Protein AF-A0AAV6L9L2-F1 (afdb_monomer_lite)

Radius of gyration: 14.39 Å; chains: 1; bounding box: 32×15×44 Å

Sequence (61 aa):
MGLSSVTTVNEAIKFCIFDLKRGQHEGQELDKILFFFPSDLPFSAQLSVIGLSEGLITFTR

pLDDT: mean 87.33, std 16.98, range [47.78, 97.94]

Foldseek 3Di:
DDDPPPPDPDPPDKDFDFDPVWQPDPPGLCRRTPDIPPPPDDPVVVSVVVVVVVVVVVVVD

InterPro domains:
  IPR013176 Vacuolar fusion protein Ccz1 [PTHR13056] (4-61)
  IPR043987 CCZ1/INTU/HSP4, first Longin domain [PF19031] (15-61)

Structure (mmCIF, N/CA/C/O backbone):
data_AF-A0AAV6L9L2-F1
#
_entry.id   AF-A0AAV6L9L2-F1
#
loop_
_atom_site.group_PDB
_atom_site.id
_atom_site.type_symbol
_atom_site.label_atom_id
_atom_site.label_alt_id
_atom_site.label_comp_id
_atom_site.label_asym_id
_atom_site.label_entity_id
_atom_site.label_seq_id
_atom_site.pdbx_PDB_ins_code
_atom_site.Cartn_x
_atom_site.Cartn_y
_atom_site.Cartn_z
_atom_site.occupancy
_atom_site.B_iso_or_equiv
_atom_site.auth_seq_id
_atom_site.auth_comp_id
_atom_site.auth_asym_id
_atom_site.auth_atom_id
_atom_site.pdbx_PDB_model_num
ATOM 1 N N . MET A 1 1 ? 16.913 -6.435 -32.042 1.00 49.91 1 MET A N 1
ATOM 2 C CA . MET A 1 1 ? 16.315 -5.099 -32.253 1.00 49.91 1 MET A CA 1
ATOM 3 C C . MET A 1 1 ? 14.825 -5.288 -32.460 1.00 49.91 1 MET A C 1
ATOM 5 O O . MET A 1 1 ? 14.473 -6.064 -33.335 1.00 49.91 1 MET A O 1
ATOM 9 N N . GLY A 1 2 ? 13.990 -4.640 -31.643 1.00 51.00 2 GLY A N 1
ATOM 10 C CA . GLY A 1 2 ? 12.531 -4.644 -31.808 1.00 51.00 2 GLY A CA 1
ATOM 11 C C . GLY A 1 2 ? 11.744 -5.161 -30.603 1.00 51.00 2 GLY A C 1
ATOM 12 O O . GLY A 1 2 ? 11.009 -6.128 -30.738 1.00 51.00 2 GLY A O 1
ATOM 1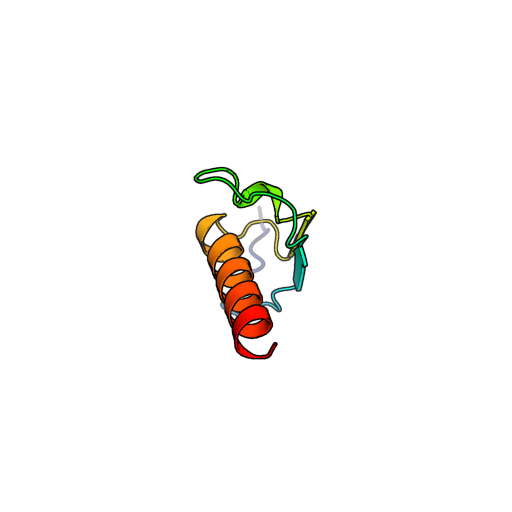3 N N . LEU A 1 3 ? 11.872 -4.518 -29.439 1.00 52.09 3 LEU A N 1
ATOM 14 C CA . LEU A 1 3 ? 10.814 -4.537 -28.423 1.00 52.09 3 LEU A CA 1
ATOM 15 C C . LEU A 1 3 ? 10.477 -3.090 -28.081 1.00 52.09 3 LEU A C 1
ATOM 17 O O . LEU A 1 3 ? 11.023 -2.502 -27.155 1.00 52.09 3 LEU A O 1
ATOM 21 N N . SER A 1 4 ? 9.581 -2.524 -28.877 1.00 47.84 4 SER A N 1
ATOM 22 C CA . SER A 1 4 ? 8.910 -1.271 -28.558 1.00 47.84 4 SER A CA 1
ATOM 23 C C . SER A 1 4 ? 7.414 -1.553 -28.603 1.00 47.84 4 SER A C 1
ATOM 25 O O . SER A 1 4 ? 6.699 -1.089 -29.487 1.00 47.84 4 SER A O 1
ATOM 27 N N . SER A 1 5 ? 6.924 -2.364 -27.664 1.00 54.56 5 SER A N 1
ATOM 28 C CA . SER A 1 5 ? 5.527 -2.233 -27.268 1.00 54.56 5 SER A CA 1
ATOM 29 C C . SER A 1 5 ? 5.431 -0.901 -26.538 1.00 54.56 5 SER A C 1
ATOM 31 O O . SER A 1 5 ? 5.708 -0.806 -25.345 1.00 54.56 5 SER A O 1
ATOM 33 N N . VAL A 1 6 ? 5.127 0.147 -27.298 1.00 52.72 6 VAL A N 1
ATOM 34 C CA . VAL A 1 6 ? 4.621 1.405 -26.767 1.00 52.72 6 VAL A CA 1
ATOM 35 C C . VAL A 1 6 ? 3.323 1.051 -26.051 1.00 52.72 6 VAL A C 1
ATOM 37 O O . VAL A 1 6 ? 2.259 0.994 -26.662 1.00 52.72 6 VAL A O 1
ATOM 40 N N . THR A 1 7 ? 3.403 0.752 -24.758 1.00 51.50 7 THR A N 1
ATOM 41 C CA . THR A 1 7 ? 2.253 0.877 -23.877 1.00 51.50 7 THR A CA 1
ATOM 42 C C . THR A 1 7 ? 1.988 2.370 -23.795 1.00 51.50 7 THR A C 1
ATOM 44 O O . THR A 1 7 ? 2.615 3.114 -23.046 1.00 51.50 7 THR A O 1
ATOM 47 N N . THR A 1 8 ? 1.092 2.808 -24.676 1.00 47.78 8 THR A N 1
ATOM 48 C CA . THR A 1 8 ? 0.233 3.977 -24.510 1.00 47.78 8 THR A CA 1
ATOM 49 C C . THR A 1 8 ? 0.021 4.275 -23.033 1.00 47.78 8 THR A C 1
ATOM 51 O O . THR A 1 8 ? -0.202 3.335 -22.267 1.00 47.78 8 THR A O 1
ATOM 54 N N . VAL A 1 9 ? 0.051 5.562 -22.674 1.00 51.69 9 VAL A N 1
ATOM 55 C CA . VAL A 1 9 ? -0.419 6.125 -21.400 1.00 51.69 9 VAL A CA 1
ATOM 56 C C . VAL A 1 9 ? -1.879 5.708 -21.202 1.00 51.69 9 VAL A C 1
ATOM 58 O O . VAL A 1 9 ? -2.813 6.445 -21.481 1.00 51.69 9 VAL A O 1
ATOM 61 N N . ASN A 1 10 ? -2.073 4.449 -20.848 1.00 53.31 10 ASN A N 1
ATOM 62 C CA . ASN A 1 10 ? -3.326 3.866 -20.453 1.00 53.31 10 ASN A CA 1
ATOM 63 C C . ASN A 1 10 ? -3.346 4.078 -18.948 1.00 53.31 10 ASN A C 1
ATOM 65 O O . ASN A 1 10 ? -2.315 3.896 -18.292 1.00 53.31 10 ASN A O 1
ATOM 69 N N . GLU A 1 11 ? -4.480 4.488 -18.401 1.00 63.22 11 GLU A N 1
ATOM 70 C CA . GLU A 1 11 ? -4.733 4.412 -16.969 1.00 63.22 11 GLU A CA 1
ATOM 71 C C . GLU A 1 11 ? -4.688 2.928 -16.588 1.00 63.22 11 GLU A C 1
ATOM 73 O O . GLU A 1 11 ? -5.704 2.245 -16.495 1.00 63.22 11 GLU A O 1
ATOM 78 N N . ALA A 1 12 ? -3.478 2.379 -16.495 1.00 69.62 12 ALA A N 1
ATOM 79 C CA . ALA A 1 12 ? -3.260 0.978 -16.240 1.00 69.62 12 ALA A CA 1
ATOM 80 C C . ALA A 1 12 ? -3.905 0.699 -14.892 1.00 69.62 12 ALA A C 1
ATOM 82 O O . ALA A 1 12 ? -3.628 1.400 -13.913 1.00 69.62 12 ALA A O 1
ATOM 83 N N . ILE A 1 13 ? -4.804 -0.285 -14.878 1.00 87.38 13 ILE A N 1
ATOM 84 C CA . ILE A 1 13 ? -5.493 -0.719 -13.669 1.00 87.38 13 ILE A CA 1
ATOM 85 C C . ILE A 1 13 ? -4.439 -0.895 -12.579 1.00 87.38 13 ILE A C 1
ATOM 87 O O . ILE A 1 13 ? -3.527 -1.714 -12.710 1.00 87.38 13 ILE A O 1
ATOM 91 N N . LYS A 1 14 ? -4.565 -0.099 -11.516 1.00 92.62 14 LYS A N 1
ATOM 92 C CA . LYS A 1 14 ? -3.715 -0.209 -10.338 1.00 92.62 14 LYS A CA 1
ATOM 93 C C . LYS A 1 14 ? -4.353 -1.229 -9.418 1.00 92.62 14 LYS A C 1
ATOM 95 O O . LYS A 1 14 ? -5.444 -1.003 -8.901 1.00 92.62 14 LYS A O 1
ATOM 100 N N . PHE A 1 15 ? -3.678 -2.352 -9.238 1.00 93.75 15 PHE A N 1
ATOM 101 C CA . PHE A 1 15 ? -4.110 -3.401 -8.327 1.00 93.75 15 PHE A CA 1
ATOM 102 C C . PHE A 1 15 ? -3.070 -3.545 -7.224 1.00 93.75 15 PHE A C 1
ATOM 104 O O . PHE A 1 15 ? -1.881 -3.682 -7.502 1.00 93.75 15 PHE A O 1
ATOM 111 N N . CYS A 1 16 ? -3.506 -3.503 -5.969 1.00 96.12 16 CYS A N 1
ATOM 112 C CA . CYS A 1 16 ? -2.611 -3.603 -4.826 1.00 96.12 16 CYS A CA 1
ATOM 113 C C . CYS A 1 16 ? -3.203 -4.489 -3.732 1.00 96.12 16 CYS A C 1
ATOM 115 O O . CYS A 1 16 ? -4.419 -4.562 -3.554 1.00 96.12 16 CYS A O 1
ATOM 117 N N . ILE A 1 17 ? -2.318 -5.158 -2.999 1.00 97.94 17 ILE A N 1
ATOM 118 C CA . ILE A 1 17 ? -2.628 -5.865 -1.760 1.00 97.94 17 ILE A CA 1
ATOM 119 C C . ILE A 1 17 ? -1.756 -5.222 -0.691 1.00 97.94 17 ILE A C 1
ATOM 121 O O . ILE A 1 17 ? -0.532 -5.176 -0.832 1.00 97.94 17 ILE A O 1
ATOM 125 N N . PHE A 1 18 ? -2.378 -4.713 0.365 1.00 97.69 18 PHE A N 1
ATOM 126 C CA . PHE A 1 18 ? -1.680 -4.033 1.446 1.00 97.69 18 PHE A CA 1
ATOM 127 C C . PHE A 1 18 ? -2.272 -4.398 2.807 1.00 97.69 18 PHE A C 1
ATOM 129 O O . PHE A 1 18 ? -3.426 -4.815 2.907 1.00 97.69 18 PHE A O 1
ATOM 136 N N . ASP A 1 19 ? -1.461 -4.255 3.851 1.00 97.69 19 ASP A N 1
ATOM 137 C CA . ASP A 1 19 ? -1.826 -4.536 5.238 1.00 97.69 19 ASP A CA 1
ATOM 138 C C . ASP A 1 19 ? -1.751 -3.251 6.070 1.00 97.69 19 ASP A C 1
ATOM 140 O O . ASP A 1 19 ? -0.675 -2.690 6.283 1.00 97.69 19 ASP A O 1
ATOM 144 N N . LEU A 1 20 ? -2.907 -2.811 6.576 1.00 95.56 20 LEU A N 1
ATOM 145 C CA . LEU A 1 20 ? -3.043 -1.605 7.398 1.00 95.56 20 LEU A CA 1
ATOM 146 C C . LEU A 1 20 ? -2.281 -1.673 8.726 1.00 95.56 20 LEU A C 1
ATOM 148 O O . LEU A 1 20 ? -2.120 -0.642 9.367 1.00 95.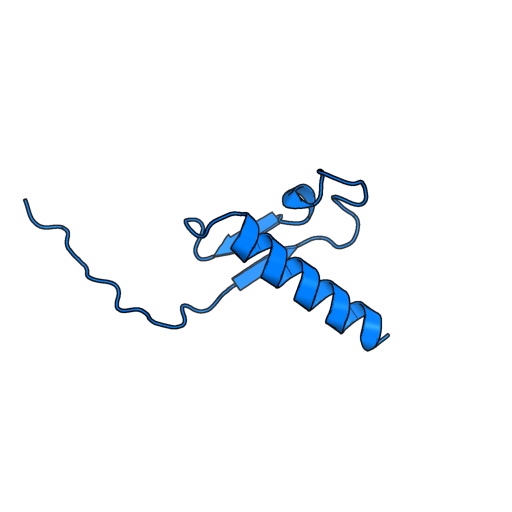56 20 LEU A O 1
ATOM 152 N N . LYS A 1 21 ? -1.839 -2.852 9.176 1.00 96.00 21 LYS A N 1
ATOM 153 C CA . LYS A 1 21 ? -1.119 -3.012 10.449 1.00 96.00 21 LYS A CA 1
ATOM 154 C C . LYS A 1 21 ? 0.401 -2.933 10.311 1.00 96.00 21 LYS A C 1
ATOM 156 O O . LYS A 1 21 ? 1.090 -2.880 11.326 1.00 96.00 21 LYS A O 1
ATOM 161 N N . ARG A 1 22 ? 0.937 -2.948 9.090 1.00 97.62 22 ARG A N 1
ATOM 162 C CA . ARG A 1 22 ? 2.382 -2.846 8.822 1.00 97.62 22 ARG A CA 1
ATOM 163 C C . ARG A 1 22 ? 2.796 -1.392 8.620 1.00 97.62 22 ARG A C 1
ATOM 165 O O . ARG A 1 22 ? 1.932 -0.528 8.501 1.00 97.62 22 ARG A O 1
ATOM 172 N N . GLY A 1 23 ? 4.101 -1.120 8.609 1.00 96.38 23 GLY A N 1
ATOM 173 C CA . GLY A 1 23 ? 4.639 0.188 8.224 1.00 96.38 23 GLY A CA 1
ATOM 174 C C . GLY A 1 23 ? 4.034 1.381 8.968 1.00 96.38 23 GLY A C 1
ATOM 175 O O . GLY A 1 23 ? 3.679 2.374 8.343 1.00 96.38 23 GLY A O 1
ATOM 176 N N . GLN A 1 24 ? 3.809 1.244 10.279 1.00 96.00 24 GLN A N 1
ATOM 177 C CA . GLN A 1 24 ? 3.123 2.256 11.101 1.00 96.00 24 GLN A CA 1
ATOM 178 C C . GLN A 1 24 ? 4.044 3.386 11.568 1.00 96.00 24 GLN A C 1
ATOM 180 O O . GLN A 1 24 ? 3.569 4.388 12.097 1.00 96.00 24 GLN A O 1
ATOM 185 N N . HIS A 1 25 ? 5.353 3.210 11.415 1.00 96.56 25 HIS A N 1
ATOM 186 C CA . HIS A 1 25 ? 6.342 4.211 11.783 1.00 96.56 25 HIS A CA 1
ATOM 187 C C . HIS A 1 25 ? 6.848 4.935 10.541 1.00 96.56 25 HIS A C 1
ATOM 189 O O . HIS A 1 25 ? 6.889 4.362 9.451 1.00 96.56 25 HIS A O 1
ATOM 195 N N . GLU A 1 26 ? 7.264 6.182 10.740 1.00 94.38 26 GLU A N 1
ATOM 196 C CA . GLU A 1 26 ? 7.817 7.026 9.687 1.00 94.38 26 GLU A CA 1
ATOM 197 C C . GLU A 1 26 ? 8.989 6.329 8.980 1.00 94.38 26 GLU A C 1
ATOM 199 O O . GLU A 1 26 ? 9.917 5.821 9.619 1.00 94.38 26 GLU A O 1
ATOM 204 N N . GLY A 1 27 ? 8.923 6.280 7.650 1.00 95.31 27 GLY A N 1
ATOM 205 C CA . GLY A 1 27 ? 9.922 5.638 6.796 1.00 95.31 27 GLY A CA 1
ATOM 206 C C . GLY A 1 27 ? 9.726 4.131 6.594 1.00 95.31 27 GLY A C 1
ATOM 207 O O . GLY A 1 27 ? 10.529 3.515 5.893 1.00 95.31 27 GLY A O 1
ATOM 208 N N . GLN A 1 28 ? 8.688 3.524 7.181 1.00 97.19 28 GLN A N 1
ATOM 209 C CA . GLN A 1 28 ? 8.355 2.100 7.020 1.00 97.19 28 GLN A CA 1
ATOM 210 C C . GLN A 1 28 ? 7.115 1.867 6.147 1.00 97.19 28 GLN A C 1
ATOM 212 O O . GLN A 1 28 ? 6.624 0.746 6.048 1.00 97.19 28 GLN A O 1
ATOM 217 N N . GLU A 1 29 ? 6.577 2.893 5.494 1.00 96.25 29 GLU A N 1
ATOM 218 C CA . GLU A 1 29 ? 5.287 2.829 4.801 1.00 96.25 29 GLU A CA 1
ATOM 219 C C . GLU A 1 29 ? 5.283 1.796 3.665 1.00 96.25 29 GLU A C 1
ATOM 221 O O . GLU A 1 29 ? 4.242 1.217 3.358 1.00 96.25 29 GLU A O 1
ATOM 226 N N . LEU A 1 30 ? 6.447 1.509 3.071 1.00 96.50 30 LEU A N 1
ATOM 227 C CA . LEU A 1 30 ? 6.592 0.465 2.053 1.00 96.50 30 LEU A CA 1
ATOM 228 C C . LEU A 1 30 ? 6.286 -0.936 2.582 1.00 96.50 30 LEU A C 1
ATOM 230 O O . LEU A 1 30 ? 5.770 -1.757 1.827 1.00 96.50 30 LEU A O 1
ATOM 234 N N . ASP A 1 31 ? 6.498 -1.191 3.874 1.00 97.81 31 ASP A N 1
ATOM 235 C CA . ASP A 1 31 ? 6.185 -2.481 4.494 1.00 97.81 31 ASP A CA 1
ATOM 236 C C . ASP A 1 31 ? 4.673 -2.769 4.502 1.00 97.81 31 ASP A C 1
ATOM 238 O O . ASP A 1 31 ? 4.265 -3.920 4.700 1.00 97.81 31 ASP A O 1
ATOM 242 N N . LYS A 1 32 ? 3.824 -1.751 4.268 1.00 97.75 32 LYS A N 1
ATOM 243 C CA . LYS A 1 32 ? 2.378 -1.928 4.055 1.00 97.75 32 LYS A CA 1
ATOM 244 C C . LYS A 1 32 ? 2.074 -2.681 2.765 1.00 97.75 32 LYS A C 1
ATOM 246 O O . LYS A 1 32 ? 1.055 -3.365 2.710 1.00 97.75 32 LYS A O 1
ATOM 251 N N . ILE A 1 33 ? 2.909 -2.567 1.734 1.00 97.56 33 ILE A N 1
ATOM 252 C CA . ILE A 1 33 ? 2.635 -3.108 0.399 1.00 97.56 33 ILE A CA 1
ATOM 253 C C . ILE A 1 33 ? 3.077 -4.571 0.339 1.00 97.56 33 ILE A C 1
ATOM 255 O O . ILE A 1 33 ? 4.263 -4.883 0.380 1.00 97.56 33 ILE A O 1
ATOM 259 N N . LEU A 1 34 ? 2.114 -5.482 0.194 1.00 97.75 34 LEU A N 1
ATOM 260 C CA . LEU A 1 34 ? 2.375 -6.908 -0.022 1.00 97.75 34 LEU A CA 1
ATOM 261 C C . LEU A 1 34 ? 2.495 -7.240 -1.515 1.00 97.75 34 LEU A C 1
ATOM 263 O O . LEU A 1 34 ? 3.207 -8.168 -1.891 1.00 97.75 34 LEU A O 1
ATOM 267 N N . PHE A 1 35 ? 1.785 -6.491 -2.364 1.00 97.50 35 PHE A N 1
ATOM 268 C CA . PHE A 1 35 ? 1.829 -6.610 -3.818 1.00 97.50 35 PHE A CA 1
ATOM 269 C C . PHE A 1 35 ? 1.347 -5.317 -4.485 1.00 97.50 35 PHE A C 1
ATOM 271 O O . PHE A 1 35 ? 0.383 -4.705 -4.019 1.00 97.50 35 PHE A O 1
ATO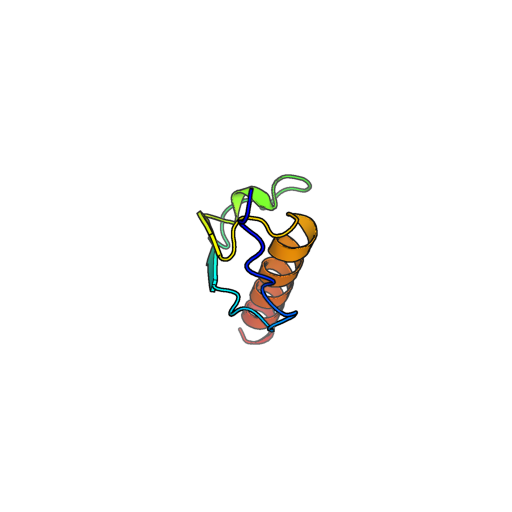M 278 N N . PHE A 1 36 ? 1.959 -4.945 -5.612 1.00 96.81 36 PHE A N 1
ATOM 279 C CA . PHE A 1 36 ? 1.504 -3.835 -6.446 1.00 96.81 36 PHE A CA 1
ATOM 280 C C . PHE A 1 36 ? 1.668 -4.165 -7.932 1.00 96.81 36 PHE A C 1
ATOM 282 O O . PHE A 1 36 ? 2.729 -4.615 -8.366 1.00 96.81 36 PHE A O 1
ATOM 289 N N . PHE A 1 37 ? 0.623 -3.911 -8.715 1.00 94.81 37 PHE A N 1
ATOM 290 C CA . PHE A 1 37 ? 0.636 -3.986 -10.167 1.00 94.81 37 PHE A CA 1
ATOM 291 C C . PHE A 1 37 ? 0.178 -2.650 -10.776 1.00 94.81 37 PHE A C 1
ATOM 293 O O . PHE A 1 37 ? -0.854 -2.115 -10.354 1.00 94.81 37 PHE A O 1
ATOM 300 N N . PRO A 1 38 ? 0.890 -2.143 -11.796 1.00 93.12 38 PRO A N 1
ATOM 301 C CA . PRO A 1 38 ? 2.149 -2.677 -12.326 1.00 93.12 38 PRO A CA 1
ATOM 302 C C . PRO A 1 38 ? 3.340 -2.406 -11.379 1.00 93.12 38 PRO A C 1
ATOM 304 O O . PRO A 1 38 ? 3.373 -1.395 -10.678 1.00 93.12 38 PRO A O 1
ATOM 307 N N . SER A 1 39 ? 4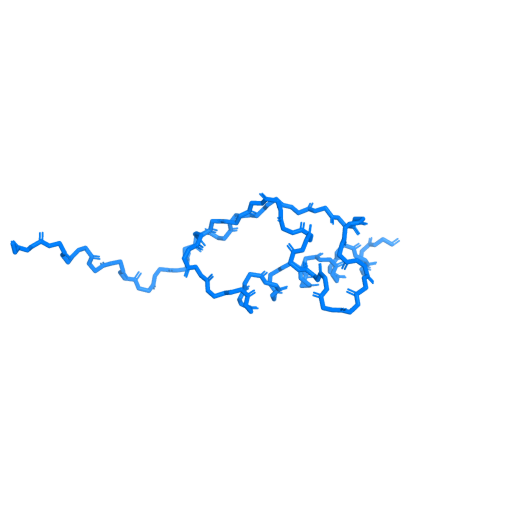.286 -3.350 -11.301 1.00 89.44 39 SER A N 1
ATOM 308 C CA . SER A 1 39 ? 5.351 -3.362 -10.279 1.00 89.44 39 SER A CA 1
ATOM 309 C C . SER A 1 39 ? 6.506 -2.394 -10.555 1.00 89.44 39 SER A C 1
ATOM 311 O O . SER A 1 39 ? 7.329 -2.150 -9.679 1.00 89.44 39 SER A O 1
ATOM 313 N N . ASP A 1 40 ? 6.592 -1.868 -11.774 1.00 91.88 40 ASP A N 1
ATOM 314 C CA . ASP A 1 40 ? 7.603 -0.918 -12.248 1.00 91.88 40 ASP A CA 1
ATOM 315 C C . ASP A 1 40 ? 7.238 0.549 -11.964 1.00 91.88 40 ASP A C 1
ATOM 317 O O . ASP A 1 40 ? 8.033 1.453 -12.226 1.00 91.88 40 ASP A O 1
ATOM 321 N N . LEU A 1 41 ? 6.062 0.806 -11.382 1.00 92.50 41 LEU A N 1
ATOM 322 C CA . LEU A 1 41 ? 5.700 2.143 -10.927 1.00 92.50 41 LEU A CA 1
ATOM 323 C C . LEU A 1 41 ? 6.611 2.609 -9.781 1.00 92.50 41 LEU A C 1
ATOM 325 O O . LEU A 1 41 ? 6.897 1.825 -8.871 1.00 92.50 41 LEU A O 1
ATOM 329 N N . PRO A 1 42 ? 6.988 3.902 -9.745 1.00 95.69 42 PRO A N 1
ATOM 330 C CA . PRO A 1 42 ? 7.764 4.458 -8.645 1.00 95.69 42 PRO A CA 1
ATOM 331 C C . PRO A 1 42 ? 7.093 4.221 -7.291 1.00 95.69 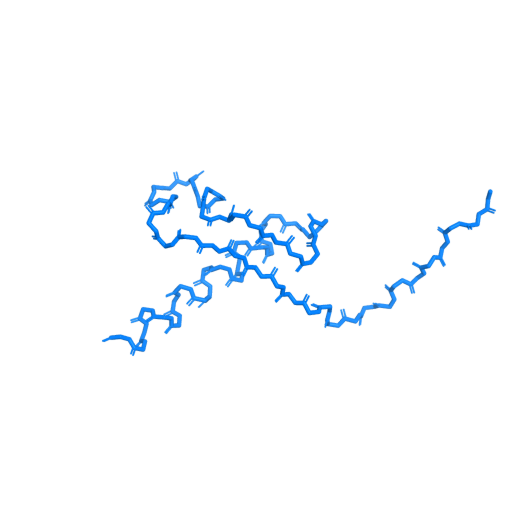42 PRO A C 1
ATOM 333 O O . PRO A 1 42 ? 5.878 4.384 -7.157 1.00 95.69 42 PRO A O 1
ATOM 336 N N . PHE A 1 43 ? 7.890 3.927 -6.264 1.00 95.62 43 PHE A N 1
ATOM 337 C CA . PHE A 1 43 ? 7.393 3.721 -4.901 1.00 95.62 43 PHE A CA 1
ATOM 338 C C . PHE A 1 43 ? 6.535 4.883 -4.385 1.00 95.62 43 PHE A C 1
ATOM 340 O O . PHE A 1 43 ? 5.524 4.646 -3.735 1.00 95.62 43 PHE A O 1
ATOM 347 N N . SER A 1 44 ? 6.859 6.128 -4.744 1.00 95.94 44 SER A N 1
ATOM 348 C CA . SER A 1 44 ? 6.042 7.300 -4.403 1.00 95.94 44 SER A CA 1
ATOM 349 C C . SER A 1 44 ? 4.620 7.228 -4.975 1.00 95.94 44 SER A C 1
ATOM 351 O O . SER A 1 44 ? 3.656 7.590 -4.300 1.00 95.94 44 SER A O 1
ATOM 353 N N . ALA A 1 45 ? 4.463 6.716 -6.198 1.00 95.00 45 ALA A N 1
ATOM 354 C CA . ALA A 1 45 ? 3.162 6.523 -6.827 1.00 95.00 45 ALA A CA 1
ATOM 355 C C . ALA A 1 45 ? 2.390 5.364 -6.182 1.00 95.00 45 ALA A C 1
ATOM 357 O O . ALA A 1 45 ? 1.178 5.474 -5.995 1.00 95.00 45 ALA A O 1
ATOM 358 N N . GLN A 1 46 ? 3.082 4.284 -5.804 1.00 96.38 46 GLN A N 1
ATOM 359 C CA . GLN A 1 46 ? 2.475 3.167 -5.077 1.00 96.38 46 GLN A CA 1
ATOM 360 C C . GLN A 1 46 ? 1.973 3.621 -3.699 1.00 96.38 46 GLN A C 1
ATOM 362 O O . GLN A 1 46 ? 0.797 3.449 -3.382 1.00 96.38 46 GLN A O 1
ATOM 367 N N . LEU A 1 47 ? 2.827 4.295 -2.922 1.00 96.88 47 LEU A N 1
ATOM 368 C CA . LEU A 1 47 ? 2.495 4.834 -1.601 1.00 96.88 47 LEU A CA 1
ATOM 369 C C . LEU A 1 47 ? 1.340 5.836 -1.651 1.00 96.88 47 LEU A C 1
ATOM 371 O O . LEU A 1 47 ? 0.490 5.818 -0.769 1.00 96.88 47 LEU A O 1
ATOM 375 N N . SER A 1 48 ? 1.252 6.656 -2.702 1.00 96.62 4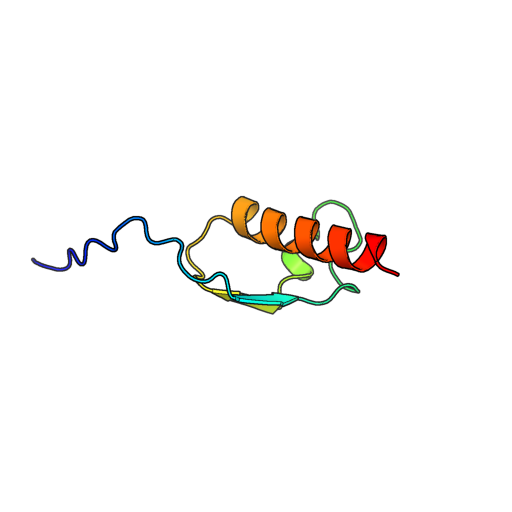8 SER A N 1
ATOM 376 C CA . SER A 1 48 ? 0.132 7.590 -2.881 1.00 96.62 48 SER A CA 1
ATOM 377 C C . SER A 1 48 ? -1.215 6.866 -3.001 1.00 96.62 48 SER A C 1
ATOM 379 O O . SER A 1 48 ? -2.215 7.316 -2.447 1.00 96.62 48 SER A O 1
ATOM 381 N N . VAL A 1 49 ? -1.249 5.720 -3.690 1.00 96.31 49 VAL A N 1
ATOM 382 C CA . VAL A 1 49 ? -2.458 4.889 -3.821 1.00 96.31 49 VAL A CA 1
ATOM 383 C C . VAL A 1 49 ? -2.818 4.235 -2.489 1.00 96.31 49 VAL A C 1
ATOM 385 O O . VAL A 1 49 ? -3.992 4.237 -2.114 1.00 96.31 49 VAL A O 1
ATOM 388 N N . ILE A 1 50 ? -1.826 3.712 -1.760 1.00 97.31 50 ILE A N 1
ATOM 389 C CA . ILE A 1 50 ? -2.045 3.111 -0.437 1.00 97.31 50 ILE A CA 1
ATOM 390 C C . ILE A 1 50 ? -2.541 4.156 0.564 1.00 97.31 50 ILE A C 1
ATOM 392 O O . ILE A 1 50 ? -3.566 3.933 1.200 1.00 97.31 50 ILE A O 1
ATOM 396 N N . GLY A 1 51 ? -1.876 5.309 0.658 1.00 96.62 51 GLY A N 1
ATOM 397 C CA . GLY A 1 51 ? -2.246 6.385 1.578 1.00 96.62 51 GLY A CA 1
ATOM 398 C C . GLY A 1 51 ? -3.639 6.950 1.297 1.00 96.62 51 GLY A C 1
ATOM 399 O O . GLY A 1 51 ? -4.415 7.158 2.226 1.00 96.62 51 GLY A O 1
ATOM 400 N N . LEU A 1 52 ? -4.007 7.119 0.020 1.00 96.75 52 LEU A N 1
ATOM 401 C CA . LEU A 1 52 ? -5.371 7.504 -0.353 1.00 96.75 52 LEU A CA 1
ATOM 402 C C . LEU A 1 52 ? -6.391 6.441 0.078 1.00 96.75 52 LEU A C 1
ATOM 404 O O . LEU A 1 52 ? -7.421 6.777 0.656 1.00 96.75 52 LEU A O 1
ATOM 408 N N . SER A 1 53 ? -6.107 5.163 -0.183 1.00 96.12 53 SER A N 1
ATOM 409 C CA . SER A 1 53 ? -7.003 4.054 0.167 1.00 96.12 53 SER A CA 1
ATOM 410 C C . SER A 1 53 ? -7.193 3.933 1.681 1.00 96.12 53 SER A C 1
ATOM 412 O O . SER A 1 53 ? -8.318 3.800 2.155 1.00 96.12 53 SER A O 1
ATOM 414 N N . GLU A 1 54 ? -6.109 4.038 2.450 1.00 96.00 54 GLU A N 1
ATOM 415 C CA . GLU A 1 54 ? -6.127 4.073 3.914 1.00 96.00 54 GLU A CA 1
ATOM 416 C C . GLU A 1 54 ? -6.923 5.273 4.440 1.00 96.00 54 GLU A C 1
ATOM 418 O O . GLU A 1 54 ? -7.756 5.109 5.334 1.00 96.00 54 GLU A O 1
ATOM 423 N N . GLY A 1 55 ? -6.738 6.453 3.843 1.00 96.38 55 GLY A N 1
ATOM 424 C CA . GLY A 1 55 ? -7.513 7.651 4.158 1.00 96.38 55 GLY A CA 1
ATOM 425 C C . GLY A 1 55 ? -9.013 7.465 3.921 1.00 96.38 55 GLY A C 1
ATOM 426 O O . GLY A 1 55 ? -9.809 7.791 4.796 1.00 96.38 55 GLY A O 1
ATOM 427 N N . LEU A 1 56 ? -9.413 6.878 2.788 1.00 97.12 56 LEU A N 1
ATOM 428 C CA . LEU A 1 56 ? -10.821 6.599 2.475 1.00 97.12 56 LEU A CA 1
ATOM 429 C C . LEU A 1 56 ? -11.438 5.555 3.416 1.00 97.12 56 LEU A C 1
ATOM 431 O O . LEU A 1 56 ? -12.563 5.741 3.882 1.00 97.12 56 LEU A O 1
ATOM 435 N N . ILE A 1 57 ? -10.709 4.479 3.733 1.00 95.75 57 ILE A N 1
ATOM 436 C CA . ILE A 1 57 ? -11.149 3.465 4.706 1.00 95.75 57 ILE A CA 1
ATOM 437 C C . ILE A 1 57 ? -11.326 4.099 6.084 1.00 95.75 57 ILE A C 1
ATOM 439 O O . ILE A 1 57 ? -12.313 3.834 6.759 1.00 95.75 57 ILE A O 1
ATOM 443 N N . THR A 1 58 ? -10.381 4.938 6.504 1.00 95.44 58 THR A N 1
ATOM 444 C CA . THR A 1 58 ? -10.432 5.607 7.809 1.00 95.44 58 THR A CA 1
ATOM 445 C C . THR A 1 58 ? -11.577 6.608 7.871 1.00 95.44 58 THR A C 1
ATOM 447 O O . THR A 1 58 ? -12.285 6.658 8.863 1.00 95.44 58 THR A O 1
ATOM 450 N N . PHE A 1 59 ? -11.791 7.375 6.803 1.00 96.94 59 PHE A N 1
ATOM 451 C CA . PHE A 1 59 ? -12.853 8.375 6.733 1.00 96.94 59 PHE A CA 1
ATOM 452 C C . PHE A 1 59 ? -14.262 7.767 6.761 1.00 96.94 59 PHE A C 1
ATOM 454 O O . PHE A 1 59 ? -15.198 8.403 7.234 1.00 96.94 59 PHE A O 1
ATOM 461 N N . THR A 1 60 ? -14.430 6.556 6.224 1.00 95.75 60 THR A N 1
ATOM 462 C CA . THR A 1 60 ? -15.741 5.892 6.106 1.00 95.75 60 THR A CA 1
ATOM 463 C C . THR A 1 60 ? -16.081 4.962 7.273 1.00 95.75 60 THR A C 1
ATOM 465 O O . THR A 1 60 ? -17.158 4.363 7.267 1.00 95.75 60 THR A O 1
ATOM 468 N N . ARG A 1 61 ? -15.193 4.834 8.264 1.00 85.56 61 ARG A N 1
ATOM 469 C CA . ARG A 1 61 ? -15.407 4.064 9.497 1.00 85.56 61 ARG A CA 1
ATOM 470 C C . ARG A 1 61 ? -15.711 4.984 10.668 1.00 85.56 61 ARG A C 1
ATOM 472 O O . ARG A 1 61 ? -16.555 4.564 11.487 1.00 85.56 61 ARG A O 1
#

Organism: NCBI:txid479676

Secondary structure (DSSP, 8-state):
--------S-----EEEE-TTS--STT-GGGGEEEEESTTS-HHHHHHHHHHHHHHHHHT-